Protein AF-A0A7J4JX82-F1 (afdb_monomer_lite)

Radius of gyration: 11.59 Å; chains: 1; bounding box: 23×28×31 Å

Secondary structure (DSSP, 8-state):
-EEEEEEE-TTS-EEEEE-SS-----SSEEEEETTEEEEEEEEEEE-SSS-EEEEEESSSPPPTT-EEEEHHHHTGGG-

pLDDT: mean 85.39, std 14.38, range [42.41, 97.56]

Foldseek 3Di:
DKWFFADADPVRKTKIKAPDFCPDDDAFFFKDDQPHGFWTFHAFPDDDRTTITIIHGPDDDDDGGDMIGGPVVVVVVPD

Sequence (79 aa):
MEFAVVKKTASGNYVLRAVGDNPGGIERRYVYRMHKKAAVVFDTIARIARPLYLAESLQGELVEGEKLYSKDADLEEQG

Structure (mmCIF, N/CA/C/O backbone):
data_AF-A0A7J4JX82-F1
#
_entry.id   AF-A0A7J4JX82-F1
#
loop_
_atom_site.group_PDB
_atom_site.id
_atom_site.type_symbol
_atom_site.label_atom_id
_atom_site.label_alt_id
_atom_site.label_comp_id
_atom_site.label_asym_id
_atom_site.label_entity_id
_atom_site.label_seq_id
_atom_site.pdbx_PDB_ins_code
_atom_site.Cartn_x
_atom_site.Cartn_y
_atom_site.Cartn_z
_atom_site.occupancy
_atom_site.B_iso_or_equiv
_atom_site.auth_seq_id
_atom_site.auth_comp_id
_atom_site.auth_asym_id
_atom_site.auth_atom_id
_atom_site.pdbx_PDB_model_num
ATOM 1 N N . MET A 1 1 ? 7.447 2.340 -9.195 1.00 83.50 1 MET A N 1
ATOM 2 C CA . MET A 1 1 ? 6.417 1.281 -9.077 1.00 83.50 1 MET A CA 1
ATOM 3 C C . MET A 1 1 ? 5.039 1.870 -8.818 1.00 83.50 1 MET A C 1
ATOM 5 O O . MET A 1 1 ? 4.946 2.816 -8.046 1.00 83.50 1 MET A O 1
ATOM 9 N N . GLU A 1 2 ? 3.993 1.280 -9.403 1.00 90.31 2 GLU A N 1
ATOM 10 C CA . GLU A 1 2 ? 2.583 1.616 -9.146 1.00 90.31 2 GLU A CA 1
ATOM 11 C C . GLU A 1 2 ? 1.908 0.592 -8.210 1.00 90.31 2 GLU A C 1
ATOM 13 O O . GLU A 1 2 ? 2.130 -0.621 -8.311 1.00 90.31 2 GLU A O 1
ATOM 18 N N . PHE A 1 3 ? 1.039 1.095 -7.334 1.00 92.56 3 PHE A N 1
ATOM 19 C CA . PHE A 1 3 ? 0.183 0.334 -6.434 1.00 92.56 3 PHE A CA 1
ATOM 20 C C . PHE A 1 3 ? -1.276 0.742 -6.615 1.00 92.56 3 PHE A C 1
ATOM 22 O O . PHE A 1 3 ? -1.568 1.913 -6.831 1.00 92.56 3 PHE A O 1
ATOM 29 N N . ALA A 1 4 ? -2.190 -0.203 -6.428 1.00 95.62 4 ALA A N 1
ATOM 30 C CA . ALA A 1 4 ? -3.615 0.060 -6.287 1.00 95.62 4 ALA A CA 1
ATOM 31 C C . ALA A 1 4 ? -4.059 -0.217 -4.848 1.00 95.62 4 ALA A C 1
ATOM 33 O O . ALA A 1 4 ? -3.722 -1.264 -4.282 1.00 95.62 4 ALA A O 1
ATOM 34 N N . VAL A 1 5 ? -4.839 0.689 -4.268 1.00 97.19 5 VAL A N 1
ATOM 35 C CA . VAL A 1 5 ? -5.498 0.470 -2.977 1.00 97.19 5 VAL A CA 1
ATOM 36 C C . VAL A 1 5 ? -6.585 -0.585 -3.162 1.00 97.19 5 VAL A C 1
ATOM 38 O O . VAL A 1 5 ? -7.471 -0.441 -3.999 1.00 97.19 5 VAL A O 1
ATOM 41 N N . VAL A 1 6 ? -6.509 -1.669 -2.397 1.00 97.19 6 VAL A N 1
ATOM 42 C CA . VAL A 1 6 ? -7.448 -2.795 -2.494 1.00 97.19 6 VAL A CA 1
ATOM 43 C C . VAL A 1 6 ? -8.575 -2.668 -1.489 1.00 97.19 6 VAL A C 1
ATOM 45 O O . VAL A 1 6 ? -9.702 -2.973 -1.833 1.00 97.19 6 VAL A O 1
ATOM 48 N N . LYS A 1 7 ? -8.260 -2.309 -0.240 1.00 96.94 7 LYS A N 1
ATOM 49 C CA . LYS A 1 7 ? -9.243 -2.107 0.833 1.00 96.94 7 LYS A CA 1
ATOM 50 C C . LYS A 1 7 ? -8.594 -1.510 2.076 1.00 96.94 7 LYS A C 1
ATOM 52 O O . LYS A 1 7 ? -7.380 -1.625 2.263 1.00 96.94 7 LYS A O 1
ATOM 57 N N . LYS A 1 8 ? -9.423 -0.991 2.982 1.00 97.19 8 LYS A N 1
ATOM 58 C CA . LYS A 1 8 ? -9.062 -0.716 4.378 1.00 97.19 8 LYS A CA 1
ATOM 59 C C . LYS A 1 8 ? -9.368 -1.946 5.241 1.00 97.19 8 LYS A C 1
ATOM 61 O O . LYS A 1 8 ? -10.398 -2.597 5.092 1.00 97.19 8 LYS A O 1
ATOM 66 N N . THR A 1 9 ? -8.442 -2.308 6.113 1.00 95.75 9 THR A N 1
ATOM 67 C CA . THR A 1 9 ? -8.588 -3.391 7.094 1.00 95.75 9 THR A CA 1
ATOM 68 C C . THR A 1 9 ? -9.368 -2.909 8.317 1.00 95.75 9 THR A C 1
ATOM 70 O O . THR A 1 9 ? -9.467 -1.708 8.565 1.00 95.75 9 THR A O 1
ATOM 73 N N . ALA A 1 10 ? -9.874 -3.841 9.131 1.00 94.56 10 ALA A N 1
ATOM 74 C CA . ALA A 1 10 ? -10.566 -3.506 10.379 1.00 94.56 10 ALA A CA 1
ATOM 75 C C . ALA A 1 10 ? -9.670 -2.760 11.389 1.00 94.56 10 ALA A C 1
ATOM 77 O O . ALA A 1 10 ? -10.174 -1.986 12.194 1.00 94.56 10 ALA A O 1
ATOM 78 N N . SER A 1 11 ? -8.346 -2.951 11.323 1.00 93.31 11 SER A N 1
ATOM 79 C CA . SER A 1 11 ? -7.371 -2.227 12.149 1.00 93.31 11 SER A CA 1
ATOM 80 C C . SER A 1 11 ? -6.991 -0.850 11.592 1.00 93.31 11 SER A C 1
ATOM 82 O O . SER A 1 11 ? -6.152 -0.174 12.173 1.00 93.31 11 SER A O 1
ATOM 84 N N . GLY A 1 12 ? -7.587 -0.420 10.474 1.00 94.56 12 GLY A N 1
ATOM 85 C CA . GLY A 1 12 ? -7.359 0.898 9.876 1.00 94.56 12 GLY A CA 1
ATOM 86 C C . GLY A 1 12 ? -6.214 0.967 8.861 1.00 94.56 12 GLY A C 1
ATOM 87 O O . GLY A 1 12 ? -6.118 1.961 8.145 1.00 94.56 12 GLY A O 1
ATOM 88 N N . ASN A 1 13 ? -5.407 -0.091 8.735 1.00 96.75 13 ASN A N 1
ATOM 89 C CA . ASN A 1 13 ? -4.368 -0.205 7.707 1.00 96.75 13 ASN A CA 1
ATOM 90 C C . ASN A 1 13 ? -4.974 -0.409 6.318 1.00 96.75 13 ASN A C 1
ATOM 92 O O . ASN A 1 13 ? -6.077 -0.940 6.195 1.00 96.75 13 ASN A O 1
ATOM 96 N N . TYR A 1 14 ? -4.221 -0.092 5.274 1.00 97.56 14 TYR A N 1
ATOM 97 C CA . TYR A 1 14 ? -4.619 -0.278 3.885 1.00 97.56 14 TYR A CA 1
ATOM 98 C C . TYR A 1 14 ? -3.878 -1.448 3.257 1.00 97.56 14 TYR A C 1
ATOM 100 O O . TYR A 1 14 ? -2.673 -1.606 3.433 1.00 97.56 14 TYR A O 1
ATOM 108 N N . VAL A 1 15 ? -4.610 -2.258 2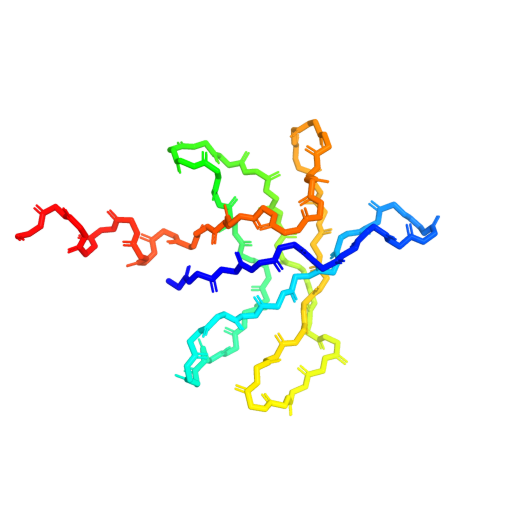.499 1.00 96.88 15 VAL A N 1
ATOM 109 C CA . VAL A 1 15 ? -4.023 -3.278 1.634 1.00 96.88 15 VAL A CA 1
ATOM 110 C C . VAL A 1 15 ? -3.741 -2.641 0.285 1.00 96.88 15 VAL A C 1
ATOM 112 O O . VAL A 1 15 ? -4.660 -2.135 -0.359 1.00 96.88 15 VAL A O 1
ATOM 115 N N . LEU A 1 16 ? -2.489 -2.694 -0.152 1.00 95.62 16 LEU A N 1
ATOM 116 C CA . LEU A 1 16 ? -2.065 -2.250 -1.475 1.00 95.62 16 LEU A CA 1
ATOM 117 C C . LEU A 1 16 ? -1.670 -3.454 -2.327 1.00 95.62 16 LEU A C 1
ATOM 119 O O . LEU A 1 16 ? -1.094 -4.413 -1.818 1.00 95.62 16 LEU A O 1
ATOM 123 N N . ARG A 1 17 ? -1.936 -3.394 -3.630 1.00 94.38 17 ARG A N 1
ATOM 124 C CA . ARG A 1 17 ? -1.507 -4.395 -4.613 1.00 94.38 17 ARG A CA 1
ATOM 125 C C . ARG A 1 17 ? -0.578 -3.750 -5.626 1.00 94.38 17 ARG A C 1
ATOM 127 O O . ARG A 1 17 ? -0.945 -2.730 -6.202 1.00 94.38 17 ARG A O 1
ATOM 134 N N . ALA A 1 18 ? 0.575 -4.354 -5.891 1.00 92.19 18 ALA A N 1
ATOM 135 C CA . ALA A 1 18 ? 1.422 -3.908 -6.997 1.00 92.19 18 ALA A CA 1
ATOM 136 C C . ALA A 1 18 ? 0.731 -4.119 -8.354 1.00 92.19 18 ALA A C 1
ATOM 138 O O . ALA A 1 18 ? 0.066 -5.136 -8.572 1.00 92.19 18 ALA A O 1
ATOM 139 N N . VAL A 1 19 ? 0.887 -3.161 -9.270 1.00 88.69 19 VAL A N 1
ATOM 140 C CA . VAL A 1 19 ? 0.246 -3.213 -10.596 1.00 88.69 19 VAL A CA 1
ATOM 141 C C . VAL A 1 19 ? 1.152 -3.841 -11.669 1.00 88.69 19 VAL A C 1
ATOM 143 O O . VAL A 1 19 ? 0.631 -4.439 -12.607 1.00 88.69 19 VAL A O 1
ATOM 146 N N . GLY A 1 20 ? 2.479 -3.785 -11.509 1.00 79.12 20 GLY A N 1
ATOM 147 C CA . GLY A 1 20 ? 3.452 -4.354 -12.456 1.00 79.12 20 GLY A CA 1
ATOM 148 C C . GLY A 1 20 ? 3.901 -5.787 -12.143 1.00 79.12 20 GLY A C 1
ATOM 149 O O . GLY A 1 20 ? 3.746 -6.265 -11.016 1.00 79.12 20 GLY A O 1
ATOM 150 N N . ASP A 1 21 ? 4.489 -6.448 -13.143 1.00 64.81 21 ASP A N 1
ATOM 151 C CA . ASP A 1 21 ? 5.115 -7.763 -13.001 1.00 64.81 21 ASP A CA 1
ATOM 152 C C . ASP A 1 21 ? 6.481 -7.627 -12.312 1.00 64.81 21 ASP A C 1
ATOM 154 O O . ASP A 1 21 ? 7.341 -6.860 -12.737 1.00 64.81 21 ASP A O 1
ATOM 158 N N . ASN A 1 22 ? 6.675 -8.378 -11.227 1.00 64.25 22 ASN A N 1
ATOM 159 C CA . ASN A 1 22 ? 7.906 -8.416 -10.429 1.00 64.25 22 ASN A CA 1
ATOM 160 C C . ASN A 1 22 ? 8.315 -7.083 -9.754 1.00 64.25 22 ASN A C 1
ATOM 162 O O . ASN A 1 22 ? 9.397 -6.551 -10.003 1.00 64.25 22 ASN A O 1
ATOM 166 N N . PRO A 1 23 ? 7.496 -6.554 -8.830 1.00 63.47 23 PRO A N 1
ATOM 167 C CA . PRO A 1 23 ? 7.794 -5.297 -8.143 1.00 63.47 23 PRO A CA 1
ATOM 168 C C . PRO A 1 23 ? 9.063 -5.332 -7.262 1.00 63.47 23 PRO A C 1
ATOM 170 O O . PRO A 1 23 ? 9.596 -4.296 -6.876 1.00 63.47 23 PRO A O 1
ATOM 173 N N . GLY A 1 24 ? 9.600 -6.503 -6.928 1.00 65.00 24 GLY A N 1
ATOM 174 C CA . GLY A 1 24 ? 10.630 -6.599 -5.896 1.00 65.00 24 GLY A CA 1
ATOM 175 C C . GLY A 1 24 ? 10.066 -6.360 -4.487 1.00 65.00 24 GLY A C 1
ATOM 176 O O . GLY A 1 24 ? 8.874 -6.113 -4.279 1.00 65.00 24 GLY A O 1
ATOM 177 N N . GLY A 1 25 ? 10.924 -6.526 -3.480 1.00 65.56 25 GLY A N 1
ATOM 178 C CA . GLY A 1 25 ? 10.548 -6.387 -2.073 1.00 65.56 25 GLY A CA 1
ATOM 179 C C . GLY A 1 25 ? 10.396 -4.924 -1.662 1.00 65.56 25 GLY A C 1
ATOM 180 O O . GLY A 1 25 ? 11.249 -4.096 -1.984 1.00 65.56 25 GLY A O 1
ATOM 181 N N . ILE A 1 26 ? 9.328 -4.610 -0.926 1.00 69.06 26 ILE A N 1
ATOM 182 C CA . ILE A 1 26 ? 9.078 -3.269 -0.398 1.00 69.06 26 ILE A CA 1
ATOM 183 C C . ILE A 1 26 ? 8.702 -3.383 1.070 1.00 69.06 26 ILE A C 1
ATOM 185 O O . ILE A 1 26 ? 7.586 -3.756 1.413 1.00 69.06 26 ILE A O 1
ATOM 189 N N . GLU A 1 27 ? 9.642 -3.021 1.932 1.00 67.75 27 GLU A N 1
ATOM 190 C CA . GLU A 1 27 ? 9.407 -2.815 3.355 1.00 67.75 27 GLU A CA 1
ATOM 191 C C . GLU A 1 27 ? 9.874 -1.398 3.703 1.00 67.75 27 GLU A C 1
ATOM 193 O O . GLU A 1 27 ? 10.944 -0.963 3.270 1.00 67.75 27 GLU A O 1
ATOM 198 N N . ARG A 1 28 ? 9.050 -0.656 4.452 1.00 78.56 28 ARG A N 1
ATOM 199 C CA . ARG A 1 28 ? 9.305 0.726 4.908 1.00 78.56 28 ARG A CA 1
ATOM 200 C C . ARG A 1 28 ? 9.533 1.742 3.783 1.00 78.56 28 ARG A C 1
ATOM 202 O O . ARG A 1 28 ? 10.470 2.538 3.832 1.00 78.56 28 ARG A O 1
ATOM 209 N N . ARG A 1 29 ? 8.656 1.758 2.773 1.00 87.38 29 ARG A N 1
ATOM 210 C CA . ARG A 1 29 ? 8.729 2.715 1.651 1.00 87.38 29 ARG A CA 1
ATOM 211 C C . ARG A 1 29 ? 7.524 3.650 1.627 1.00 87.38 29 ARG A C 1
ATOM 213 O O . ARG A 1 29 ? 6.386 3.214 1.771 1.00 87.38 29 ARG A O 1
ATOM 220 N N . TYR A 1 30 ? 7.785 4.937 1.405 1.00 92.00 30 TYR A N 1
ATOM 221 C CA . TYR A 1 30 ? 6.736 5.922 1.150 1.00 92.00 30 TYR A CA 1
ATOM 222 C C . TYR A 1 30 ? 6.121 5.704 -0.233 1.00 92.00 30 TYR A C 1
ATOM 224 O O . TYR A 1 30 ? 6.844 5.530 -1.218 1.00 92.00 30 TYR A O 1
ATOM 232 N N . VAL A 1 31 ? 4.797 5.778 -0.294 1.00 91.94 31 VAL A N 1
ATOM 233 C CA . VAL A 1 31 ? 4.026 5.835 -1.536 1.00 91.94 31 VAL A CA 1
ATOM 234 C C . VAL A 1 31 ? 3.289 7.164 -1.627 1.00 91.94 31 VAL A C 1
ATOM 236 O O . VAL A 1 31 ? 2.941 7.782 -0.614 1.00 91.94 31 VAL A O 1
ATOM 239 N N . TYR A 1 32 ? 3.098 7.623 -2.853 1.00 92.00 32 TYR A N 1
ATOM 240 C CA . TYR A 1 32 ? 2.705 8.983 -3.166 1.00 92.00 32 TYR A CA 1
ATOM 241 C C . TYR A 1 32 ? 1.392 9.005 -3.945 1.00 92.00 32 TYR A C 1
ATOM 243 O O . TYR A 1 32 ? 1.152 8.156 -4.802 1.00 92.00 32 TYR A O 1
ATOM 251 N N . ARG A 1 33 ? 0.557 9.997 -3.635 1.00 90.94 33 ARG A N 1
ATOM 252 C CA . ARG A 1 33 ? -0.600 10.418 -4.429 1.00 90.94 33 ARG A CA 1
ATOM 253 C C . ARG A 1 33 ? -0.165 11.680 -5.159 1.00 90.94 33 ARG A C 1
ATOM 255 O O . ARG A 1 33 ? 0.053 12.707 -4.506 1.00 90.94 33 ARG A O 1
ATOM 262 N N . MET A 1 34 ? -0.014 11.604 -6.481 1.00 84.88 34 MET A N 1
ATOM 263 C CA . MET A 1 34 ? 0.670 12.652 -7.253 1.00 84.88 34 MET A CA 1
ATOM 264 C C . MET A 1 34 ? 2.038 12.948 -6.598 1.00 84.88 34 MET A C 1
ATOM 266 O O . MET A 1 34 ? 2.767 12.022 -6.262 1.00 84.88 34 MET A O 1
ATOM 270 N N . HIS A 1 35 ? 2.341 14.207 -6.271 1.00 85.06 35 HIS A N 1
ATOM 271 C CA . HIS A 1 35 ? 3.609 14.604 -5.643 1.00 85.06 35 HIS A CA 1
ATOM 272 C C . HIS A 1 35 ? 3.579 14.662 -4.101 1.00 85.06 35 HIS A C 1
ATOM 274 O O . HIS A 1 35 ? 4.456 15.268 -3.481 1.00 85.06 35 HIS A O 1
ATOM 280 N N . LYS A 1 36 ? 2.572 14.071 -3.439 1.00 89.06 36 LYS A N 1
ATOM 281 C CA . LYS A 1 36 ? 2.429 14.108 -1.970 1.00 89.06 36 LYS A CA 1
ATOM 282 C C . LYS A 1 36 ? 2.545 12.721 -1.351 1.00 89.06 36 LYS A C 1
ATOM 284 O O . LYS A 1 36 ? 1.945 11.770 -1.839 1.00 89.06 36 LYS A O 1
ATOM 289 N N . LYS A 1 37 ? 3.273 12.619 -0.231 1.00 93.25 37 LYS A N 1
ATOM 290 C CA . LYS A 1 37 ? 3.343 11.388 0.575 1.00 93.25 37 LYS A CA 1
ATOM 291 C C . LYS A 1 37 ? 1.941 11.023 1.062 1.00 93.25 37 LYS A C 1
ATOM 293 O O . LYS A 1 37 ? 1.351 11.783 1.827 1.00 93.25 37 LYS A O 1
ATOM 298 N N . ALA A 1 38 ? 1.445 9.873 0.625 1.00 94.44 38 ALA A N 1
ATOM 299 C CA . ALA A 1 38 ? 0.105 9.394 0.933 1.00 94.44 38 ALA A CA 1
ATOM 300 C C . ALA A 1 38 ? 0.130 8.330 2.032 1.00 94.44 38 ALA A C 1
ATOM 302 O O . ALA A 1 38 ? -0.643 8.412 2.980 1.00 94.44 38 ALA A O 1
ATOM 303 N N . ALA A 1 39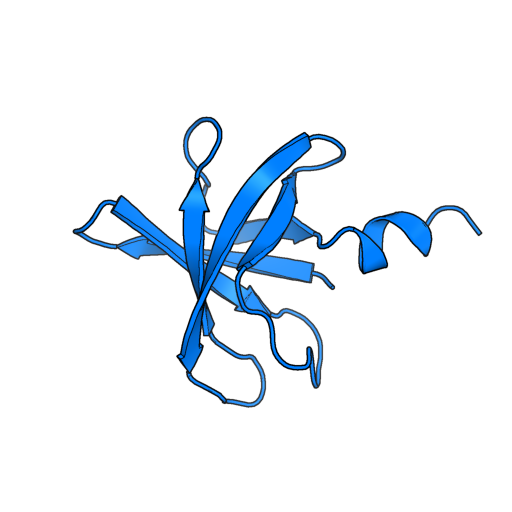 ? 1.048 7.365 1.943 1.00 95.38 39 ALA A N 1
ATOM 304 C C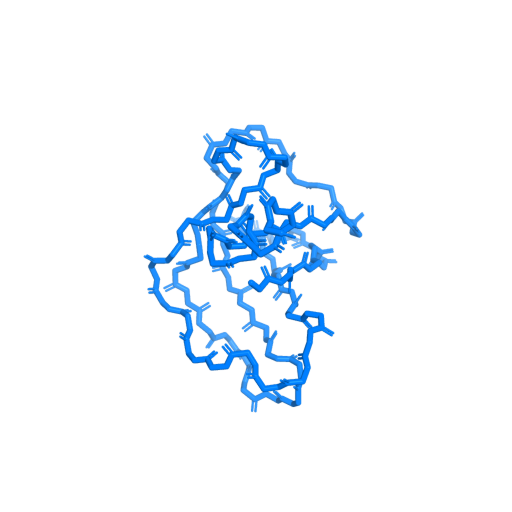A . ALA A 1 39 ? 1.144 6.271 2.904 1.00 95.38 39 ALA A CA 1
ATOM 305 C C . ALA A 1 39 ? 2.569 5.724 3.044 1.00 95.38 39 ALA A C 1
ATOM 307 O O . ALA A 1 39 ? 3.455 6.028 2.239 1.00 95.38 39 ALA A O 1
ATOM 308 N N . VAL A 1 40 ? 2.784 4.905 4.072 1.00 94.88 40 VAL A N 1
ATOM 309 C CA . VAL A 1 40 ? 4.008 4.120 4.277 1.00 94.88 40 VAL A CA 1
ATOM 310 C C . VAL A 1 40 ? 3.664 2.649 4.189 1.00 94.88 40 VAL A C 1
ATOM 312 O O . VAL A 1 40 ? 2.888 2.155 4.999 1.00 94.88 40 VAL A O 1
ATOM 315 N N . VAL A 1 41 ? 4.278 1.944 3.244 1.00 93.69 41 VAL A N 1
ATOM 316 C CA . VAL A 1 41 ? 4.260 0.480 3.211 1.00 93.69 41 VAL A CA 1
ATOM 317 C C . VAL A 1 41 ? 5.187 -0.033 4.300 1.00 93.69 41 VAL A C 1
ATOM 319 O O . VAL A 1 41 ? 6.367 0.320 4.299 1.00 93.69 41 VAL A O 1
ATOM 322 N N . PHE A 1 42 ? 4.682 -0.866 5.204 1.00 93.12 42 PHE A N 1
ATOM 323 C CA . PHE A 1 42 ? 5.464 -1.393 6.325 1.00 93.12 42 PHE A CA 1
ATOM 324 C C . PHE A 1 42 ? 5.601 -2.917 6.330 1.00 93.12 42 PHE A C 1
ATOM 326 O O . PHE A 1 42 ? 6.479 -3.406 7.032 1.00 93.12 42 PHE A O 1
ATOM 333 N N . ASP A 1 43 ? 4.798 -3.647 5.549 1.00 92.94 43 ASP A N 1
ATOM 334 C CA . ASP A 1 43 ? 4.847 -5.113 5.503 1.00 92.94 43 ASP A CA 1
ATOM 335 C C . ASP A 1 43 ? 4.396 -5.674 4.140 1.00 92.94 43 ASP A C 1
ATOM 337 O O . ASP A 1 43 ? 3.612 -5.048 3.419 1.00 92.94 43 ASP A O 1
ATOM 341 N N . THR A 1 44 ? 4.874 -6.874 3.800 1.00 92.06 44 THR A N 1
ATOM 342 C CA . THR A 1 44 ? 4.446 -7.663 2.636 1.00 92.06 44 THR A CA 1
ATOM 343 C C . THR A 1 44 ? 3.654 -8.881 3.105 1.00 92.06 44 THR A C 1
ATOM 345 O O . THR A 1 44 ? 4.224 -9.864 3.570 1.00 92.06 44 THR A O 1
ATOM 348 N N . ILE A 1 45 ? 2.338 -8.865 2.895 1.00 91.56 45 ILE A N 1
ATOM 349 C CA . ILE A 1 45 ? 1.437 -9.919 3.386 1.00 91.56 45 ILE A CA 1
ATOM 350 C C . ILE A 1 45 ? 1.209 -11.064 2.394 1.00 91.56 45 ILE A C 1
ATOM 352 O O . ILE A 1 45 ? 0.742 -12.128 2.790 1.00 91.56 45 ILE A O 1
ATOM 356 N N . ALA A 1 46 ? 1.528 -10.882 1.108 1.00 91.00 46 ALA A N 1
ATOM 357 C CA . ALA A 1 46 ? 1.484 -11.972 0.131 1.00 91.00 46 ALA A CA 1
ATOM 358 C C . ALA A 1 46 ? 2.521 -11.777 -0.978 1.00 91.00 46 ALA A C 1
ATOM 360 O O . ALA A 1 46 ? 2.525 -10.747 -1.649 1.00 91.00 46 ALA A O 1
ATOM 361 N N . ARG A 1 47 ? 3.358 -12.795 -1.215 1.00 87.44 47 ARG A N 1
ATOM 362 C CA . ARG A 1 47 ? 4.367 -12.832 -2.288 1.00 87.44 47 ARG A CA 1
ATOM 363 C C . ARG A 1 47 ? 3.864 -13.688 -3.453 1.00 87.44 47 ARG A C 1
ATOM 365 O O . ARG A 1 47 ? 4.266 -14.832 -3.622 1.00 87.44 47 ARG A O 1
ATOM 372 N N . ILE A 1 48 ? 2.927 -13.131 -4.210 1.00 85.62 48 ILE A N 1
ATOM 373 C CA . ILE A 1 48 ? 2.360 -13.715 -5.438 1.00 85.62 48 ILE A CA 1
ATOM 374 C C . ILE A 1 48 ? 2.787 -12.873 -6.650 1.00 85.62 48 ILE A C 1
ATOM 376 O O . ILE A 1 48 ? 3.483 -11.879 -6.470 1.00 85.62 48 ILE A O 1
ATOM 380 N N . ALA A 1 49 ? 2.354 -13.222 -7.868 1.00 84.50 49 ALA A N 1
ATOM 381 C CA . ALA A 1 49 ? 2.698 -12.480 -9.094 1.00 84.50 49 ALA A CA 1
ATOM 382 C C . ALA A 1 49 ? 2.476 -10.957 -8.972 1.00 84.50 49 ALA A C 1
ATOM 384 O O . ALA A 1 49 ? 3.284 -10.167 -9.451 1.00 84.50 49 ALA A O 1
ATOM 385 N N . ARG A 1 50 ? 1.415 -10.556 -8.256 1.00 88.62 50 ARG A N 1
ATOM 386 C CA . ARG A 1 50 ? 1.153 -9.176 -7.828 1.00 88.62 50 ARG A CA 1
ATOM 387 C C . ARG A 1 50 ? 1.073 -9.118 -6.302 1.00 88.62 50 ARG A C 1
ATOM 389 O O . ARG A 1 50 ? -0.011 -9.338 -5.756 1.00 88.62 50 ARG A O 1
ATOM 396 N N . PRO A 1 51 ? 2.200 -8.887 -5.612 1.00 90.88 51 PRO A N 1
ATOM 397 C CA . PRO A 1 51 ? 2.260 -8.887 -4.162 1.00 90.88 51 PRO A CA 1
ATOM 398 C C . PRO A 1 51 ? 1.261 -7.937 -3.508 1.00 90.88 51 PRO A C 1
ATOM 400 O O . PRO A 1 51 ? 0.889 -6.899 -4.070 1.00 90.88 51 PRO A O 1
ATOM 403 N N . LEU A 1 52 ? 0.862 -8.316 -2.296 1.00 93.31 52 LEU A N 1
ATOM 404 C CA . LEU A 1 52 ? 0.023 -7.511 -1.421 1.00 93.31 52 LEU A CA 1
ATOM 405 C C . LEU A 1 52 ? 0.851 -6.968 -0.264 1.00 93.31 52 LEU A C 1
ATOM 407 O O . LEU A 1 52 ? 1.638 -7.695 0.348 1.00 93.31 52 LEU A O 1
ATOM 411 N N . TYR A 1 53 ? 0.609 -5.708 0.062 1.00 94.06 53 TYR A N 1
ATOM 412 C CA . TYR A 1 53 ? 1.332 -4.966 1.081 1.00 94.06 53 TYR A CA 1
ATOM 413 C C . TYR A 1 53 ? 0.368 -4.357 2.089 1.00 94.06 53 TYR A C 1
ATOM 415 O O . TYR A 1 53 ? -0.762 -4.014 1.733 1.00 94.06 53 TYR A O 1
ATOM 423 N N . LEU A 1 54 ? 0.830 -4.182 3.324 1.00 95.56 54 LEU A N 1
ATOM 424 C CA . LEU A 1 54 ? 0.158 -3.337 4.303 1.00 95.56 54 LEU A CA 1
ATOM 425 C C . LEU A 1 54 ? 0.793 -1.956 4.325 1.00 95.56 54 LEU A C 1
ATOM 427 O O . LEU A 1 54 ? 2.019 -1.811 4.322 1.00 95.56 54 LEU A O 1
ATOM 431 N N . ALA A 1 55 ? -0.069 -0.947 4.366 1.00 95.81 55 ALA A N 1
ATOM 432 C CA . ALA A 1 55 ? 0.329 0.439 4.440 1.00 95.81 55 ALA A CA 1
ATOM 433 C C . ALA A 1 55 ? -0.484 1.217 5.474 1.00 95.81 55 ALA A C 1
ATOM 435 O O . ALA A 1 55 ? -1.680 0.988 5.655 1.00 95.81 55 ALA A O 1
ATOM 436 N N . GLU A 1 56 ? 0.167 2.180 6.112 1.00 96.19 56 GLU A N 1
ATOM 437 C CA . GLU A 1 56 ? -0.472 3.163 6.983 1.00 96.19 56 GLU A CA 1
ATOM 438 C C . GLU A 1 56 ? -0.623 4.485 6.225 1.00 96.19 56 GLU A C 1
ATOM 440 O O . GLU A 1 56 ? 0.339 4.957 5.610 1.00 96.19 56 GLU A O 1
ATOM 445 N N . SER A 1 57 ? -1.822 5.077 6.240 1.00 95.75 57 SER A N 1
ATOM 446 C CA . SER A 1 57 ? -2.031 6.399 5.640 1.00 95.75 57 SER A CA 1
ATOM 447 C C . SER A 1 57 ? -1.357 7.474 6.483 1.00 95.75 57 SER A C 1
ATOM 449 O O . SER A 1 57 ? -1.527 7.519 7.697 1.00 95.75 57 SER A O 1
ATOM 451 N N . LEU A 1 58 ? -0.634 8.373 5.824 1.00 94.25 58 LEU A N 1
ATOM 452 C CA . LEU A 1 58 ? -0.014 9.533 6.458 1.00 94.25 58 LEU A CA 1
ATOM 453 C C . LEU A 1 58 ? -0.939 10.748 6.466 1.00 94.25 58 LEU A C 1
ATOM 455 O O . LEU A 1 58 ? -0.790 11.624 7.315 1.00 94.25 58 LEU A O 1
ATOM 459 N N . GLN A 1 59 ? -1.843 10.844 5.488 1.00 85.62 59 GLN A N 1
ATOM 460 C CA . GLN A 1 59 ? -2.734 11.988 5.315 1.00 85.62 59 GLN A CA 1
ATOM 461 C C . GLN A 1 59 ? -4.057 11.555 4.686 1.00 85.62 59 GLN A C 1
ATOM 463 O O . GLN A 1 59 ? -4.105 11.152 3.525 1.00 85.62 59 GLN A O 1
ATOM 468 N N . GLY A 1 60 ? -5.143 11.728 5.440 1.00 87.38 60 GLY A N 1
ATOM 469 C CA . GLY A 1 60 ? -6.499 11.455 4.970 1.00 87.38 60 GLY A CA 1
ATOM 470 C C . GLY A 1 60 ? -6.769 9.974 4.707 1.00 87.38 60 GLY A C 1
ATOM 471 O O . GLY A 1 60 ? -5.981 9.093 5.057 1.00 87.38 60 GLY A O 1
ATOM 472 N N . GLU A 1 61 ? -7.920 9.695 4.106 1.00 92.62 61 GLU A N 1
ATOM 473 C CA . GLU A 1 61 ? -8.261 8.340 3.687 1.00 92.62 61 GLU A CA 1
ATOM 474 C C . GLU A 1 61 ? -7.749 8.048 2.275 1.00 92.62 61 GLU A C 1
ATOM 476 O O . GLU A 1 61 ? -7.717 8.918 1.393 1.00 92.62 61 GLU A O 1
ATOM 481 N N . LEU A 1 62 ? -7.332 6.798 2.084 1.00 95.19 62 LEU A N 1
ATOM 482 C CA . LEU A 1 62 ? -7.070 6.245 0.765 1.00 95.19 62 LEU A CA 1
ATOM 483 C C . LEU A 1 62 ? -8.344 5.577 0.263 1.00 95.19 62 LEU A C 1
ATOM 485 O O . LEU A 1 62 ? -9.042 4.909 1.029 1.00 95.19 62 LEU A O 1
ATOM 489 N N . VAL A 1 63 ? -8.638 5.750 -1.019 1.00 95.06 63 VAL A N 1
ATOM 490 C CA . VAL A 1 63 ? -9.874 5.239 -1.618 1.00 95.06 63 VAL A CA 1
ATOM 491 C C . VAL A 1 63 ? -9.593 3.918 -2.321 1.00 95.06 63 VAL A C 1
ATOM 493 O O . VAL A 1 63 ? -8.556 3.756 -2.953 1.00 95.06 63 VAL A O 1
ATOM 496 N N . GLU A 1 64 ? -10.505 2.953 -2.224 1.00 96.12 64 GLU A N 1
ATOM 497 C CA . GLU A 1 64 ? -10.390 1.701 -2.976 1.00 96.12 64 GLU A CA 1
ATOM 498 C C . GLU A 1 64 ? -10.290 1.970 -4.488 1.00 96.12 64 GLU A C 1
ATOM 500 O O . GLU A 1 64 ? -11.017 2.791 -5.043 1.00 96.12 64 GLU A O 1
ATOM 505 N N . GLY A 1 65 ? -9.350 1.297 -5.152 1.00 94.12 65 GLY A N 1
ATOM 506 C CA . GLY A 1 65 ? -9.027 1.502 -6.564 1.00 94.12 65 GLY A CA 1
ATOM 507 C C . GLY A 1 65 ? -8.088 2.679 -6.844 1.00 94.12 65 GLY A C 1
ATOM 508 O O . GLY A 1 65 ? -7.605 2.803 -7.969 1.00 94.12 65 GLY A O 1
ATOM 509 N N . GLU A 1 66 ? -7.778 3.515 -5.851 1.00 94.69 66 GLU A N 1
ATOM 510 C CA . GLU A 1 66 ? -6.841 4.624 -6.010 1.00 94.69 66 GLU A CA 1
ATOM 511 C C . GLU A 1 66 ? -5.433 4.124 -6.359 1.00 94.69 66 GLU A C 1
ATOM 513 O O . GLU A 1 66 ? -4.936 3.152 -5.780 1.00 94.69 66 GLU A O 1
ATOM 518 N N . LYS A 1 67 ? -4.782 4.818 -7.297 1.00 93.94 67 LYS A N 1
ATOM 519 C CA . LYS A 1 67 ? -3.405 4.545 -7.704 1.00 93.94 67 LYS A CA 1
ATOM 520 C C . LYS A 1 67 ? -2.411 5.379 -6.906 1.0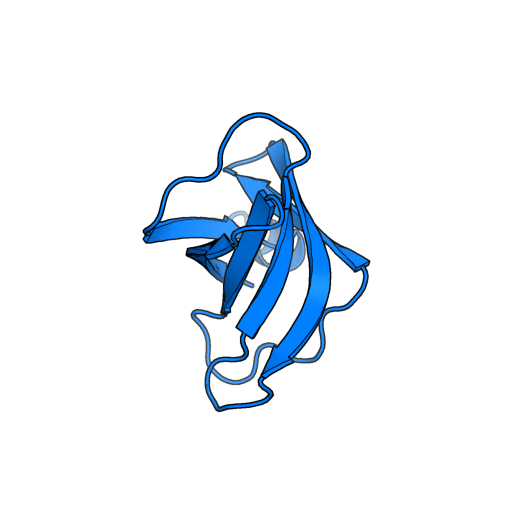0 93.94 67 LYS A C 1
ATOM 522 O O . LYS A 1 67 ? -2.561 6.593 -6.784 1.00 93.94 67 LYS A O 1
ATOM 527 N N . LEU A 1 68 ? -1.379 4.713 -6.406 1.00 93.38 68 LEU A N 1
ATOM 528 C CA . LEU A 1 68 ? -0.269 5.303 -5.668 1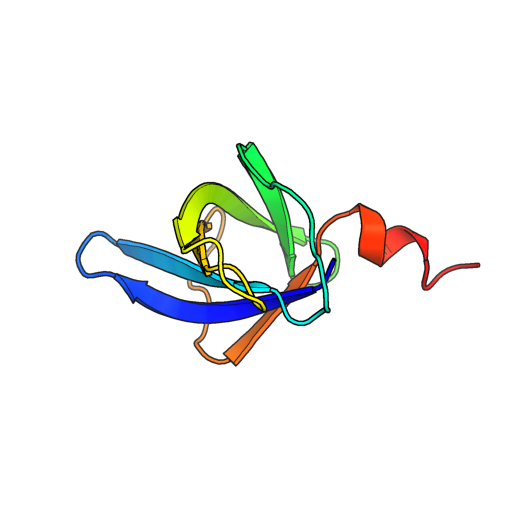.00 93.38 68 LEU A CA 1
ATOM 529 C C . LEU A 1 68 ? 1.057 4.907 -6.311 1.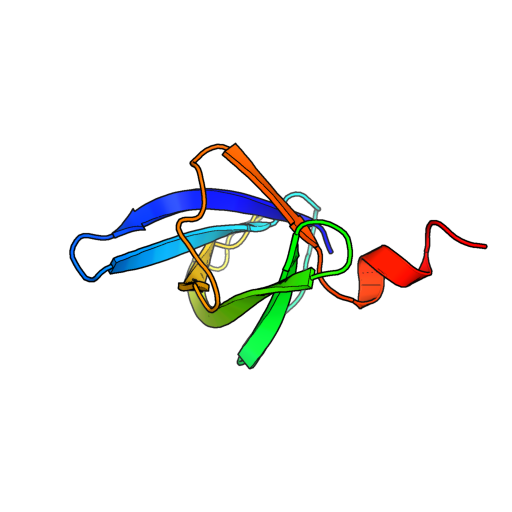00 93.38 68 LEU A C 1
ATOM 531 O O . LEU A 1 68 ? 1.171 3.842 -6.916 1.00 93.38 68 LEU A O 1
ATOM 535 N N . TYR A 1 69 ? 2.081 5.730 -6.119 1.00 90.44 69 TYR A N 1
ATOM 536 C CA . TYR A 1 69 ? 3.362 5.573 -6.807 1.00 90.44 69 TYR A CA 1
ATOM 537 C C . TYR A 1 69 ? 4.528 5.555 -5.818 1.00 90.44 69 TYR A C 1
ATOM 539 O O . TYR A 1 69 ? 4.528 6.283 -4.827 1.00 90.44 69 TYR A O 1
ATOM 547 N N . SER A 1 70 ? 5.542 4.722 -6.060 1.00 86.56 70 SER A N 1
ATOM 548 C CA . SER A 1 70 ? 6.849 4.877 -5.411 1.00 86.56 70 SER A CA 1
ATOM 549 C C . SER A 1 70 ? 7.657 5.952 -6.133 1.00 86.56 70 SER A C 1
ATOM 551 O O . SER A 1 70 ? 7.502 6.137 -7.337 1.00 86.56 70 SER A O 1
ATOM 553 N N . LYS A 1 71 ? 8.569 6.618 -5.417 1.00 72.88 71 LYS A N 1
ATOM 554 C CA . LYS A 1 71 ? 9.432 7.673 -5.976 1.00 72.88 71 LYS A CA 1
ATOM 555 C C . LYS A 1 71 ? 10.245 7.217 -7.201 1.00 72.88 71 LYS A C 1
ATOM 557 O O . LYS A 1 71 ? 10.557 8.036 -8.050 1.00 72.88 71 LYS A O 1
ATOM 562 N N . ASP A 1 72 ? 10.535 5.919 -7.313 1.00 62.88 72 ASP A N 1
ATOM 563 C CA . ASP A 1 72 ? 11.190 5.341 -8.493 1.00 62.88 72 ASP A CA 1
ATOM 564 C C . ASP A 1 72 ? 10.327 5.443 -9.766 1.00 62.88 72 ASP A C 1
ATOM 566 O O . ASP A 1 72 ? 10.883 5.555 -10.843 1.00 62.88 72 ASP A O 1
ATOM 570 N N . ALA A 1 73 ? 8.986 5.431 -9.662 1.00 56.41 73 ALA A N 1
ATOM 571 C CA . ALA A 1 73 ? 8.098 5.645 -10.818 1.00 56.41 73 ALA A CA 1
ATOM 572 C C . ALA A 1 73 ? 7.947 7.127 -11.196 1.00 56.41 73 ALA A C 1
ATOM 574 O O . ALA A 1 73 ? 7.798 7.432 -12.369 1.00 56.41 73 ALA A O 1
ATOM 575 N N . ASP A 1 74 ? 7.991 8.043 -10.222 1.00 50.22 74 ASP A N 1
ATOM 576 C CA . ASP A 1 74 ? 7.779 9.484 -10.462 1.00 50.22 74 ASP A CA 1
ATOM 577 C C . ASP A 1 74 ? 8.939 10.124 -11.256 1.00 50.22 74 ASP A C 1
ATOM 579 O O . ASP A 1 74 ? 8.776 11.168 -11.880 1.00 50.22 74 ASP A O 1
ATOM 583 N N . LEU A 1 75 ? 10.119 9.489 -11.244 1.00 51.62 75 LEU A N 1
ATOM 584 C CA . LEU A 1 75 ? 11.316 9.948 -11.954 1.00 51.62 75 LEU A CA 1
ATOM 585 C C . LEU A 1 75 ? 11.386 9.487 -13.420 1.00 51.62 75 LEU A C 1
ATOM 587 O O . LEU A 1 75 ? 12.133 10.091 -14.184 1.00 51.62 75 LEU A O 1
ATOM 591 N N . GLU A 1 76 ? 10.637 8.457 -13.825 1.00 50.25 76 GLU A N 1
ATOM 592 C CA . GLU A 1 76 ? 10.678 7.940 -15.206 1.00 50.25 76 GLU A CA 1
ATOM 593 C C . GLU A 1 76 ? 9.734 8.690 -16.166 1.00 50.25 76 GLU A C 1
ATOM 595 O O . GLU A 1 76 ? 9.953 8.655 -17.371 1.00 50.25 76 GLU A O 1
ATOM 600 N N . GLU A 1 77 ? 8.733 9.429 -15.671 1.00 49.97 77 GLU A N 1
ATOM 601 C CA . GLU A 1 77 ? 7.799 10.210 -16.513 1.00 49.97 77 GLU A CA 1
ATOM 602 C C . GLU A 1 77 ? 8.299 11.628 -16.882 1.00 49.97 77 GLU A C 1
ATOM 604 O O . GLU A 1 77 ? 7.586 12.377 -17.547 1.00 49.97 77 GLU A O 1
ATOM 609 N N . GLN A 1 78 ? 9.519 12.017 -16.483 1.00 48.22 78 GLN A N 1
ATOM 610 C CA . GLN A 1 78 ? 10.110 13.337 -16.791 1.00 48.22 78 GLN A CA 1
ATOM 611 C C . GLN A 1 78 ? 11.400 13.273 -17.638 1.00 48.22 78 GLN A C 1
ATOM 613 O O . GLN A 1 78 ? 12.139 14.260 -17.689 1.00 48.22 78 GLN A O 1
ATOM 618 N N . GLY A 1 79 ? 11.685 12.131 -18.274 1.00 42.41 79 GLY A N 1
ATOM 619 C CA . GLY A 1 79 ? 12.854 11.910 -19.141 1.00 42.41 79 GLY A CA 1
ATOM 620 C C . GLY A 1 79 ? 12.528 11.923 -20.627 1.00 42.41 79 GLY A C 1
ATOM 621 O O . GLY A 1 79 ? 11.496 11.326 -21.003 1.00 42.41 79 GLY A O 1
#